Protein AF-A0A3N5VTQ4-F1 (afdb_monomer)

Radius of gyration: 14.5 Å; Cα contacts (8 Å, |Δi|>4): 110; chains: 1; bounding box: 49×20×27 Å

Nearest PDB structures (foldseek):
  2yzi-assembly1_A  TM=9.024E-01  e=3.296E-06  Pyrococcus horikoshii
  3fv6-assembly1_B  TM=9.165E-01  e=2.510E-05  Bacillus subtilis
  2p9m-assembly2_C  TM=8.587E-01  e=1.461E-05  Methanocaldococcus jannaschii DSM 2661
  2p9m-assembly2_D  TM=8.407E-01  e=1.041E-05  Methanocaldococcus jannaschii DSM 2661
  4o9k-assembly1_B  TM=8.672E-01  e=2.189E-04  Methylococcus capsulatus str. Bath

pLDDT: mean 85.18, std 15.91, range [38.47, 97.62]

Secondary structure (DSSP, 8-state):
------------EEETTSBHHHHHHHHHHHT-SEEEEE-TTS-EEEEEEHHHHHHHHHT---TTTSBGGGTSB----PPPTT--

Mean predicted aligned error: 7.34 Å

Foldseek 3Di:
DDPPPDPPPPAAADEQFQFLVVVVVSCVVVVHQKHFYAYPVRDTQFMDGPVLSVVVVVVDDDRRRHGNNVRTDRPDDDDDPPDD

Sequence (84 aa):
MHDSADRPATIVAVNRDDTIQKAAALMLSHNVGCLIVNNEDGDFVGVVSERDVARRVATGCDTARTSVAQIMTDHVISCPPGTP

Structure (mmCIF, N/CA/C/O backbone):
data_AF-A0A3N5VTQ4-F1
#
_entry.id   AF-A0A3N5VTQ4-F1
#
loop_
_atom_site.group_PDB
_atom_site.id
_atom_site.type_symbol
_atom_site.label_atom_id
_atom_site.label_alt_id
_atom_site.label_comp_id
_atom_site.label_asym_id
_atom_site.label_entity_id
_atom_site.label_seq_id
_atom_site.pdbx_PDB_ins_code
_atom_site.Cartn_x
_atom_site.Cartn_y
_atom_site.Cartn_z
_atom_site.occupancy
_atom_site.B_iso_or_equiv
_atom_site.auth_seq_id
_atom_site.auth_comp_id
_atom_site.auth_asym_id
_atom_site.auth_atom_id
_atom_site.pdbx_PDB_model_num
ATOM 1 N N . MET A 1 1 ? 39.114 -1.268 -4.888 1.00 39.09 1 MET A N 1
ATOM 2 C CA . MET A 1 1 ? 37.978 -0.542 -4.279 1.00 39.09 1 MET A CA 1
ATOM 3 C C . MET A 1 1 ? 36.720 -1.228 -4.771 1.00 39.09 1 MET A C 1
ATOM 5 O O . MET A 1 1 ? 36.655 -1.504 -5.957 1.00 39.09 1 MET A O 1
ATOM 9 N N . HIS A 1 2 ? 35.853 -1.639 -3.847 1.00 38.47 2 HIS A N 1
ATOM 10 C CA . HIS A 1 2 ? 34.804 -2.642 -4.045 1.00 38.47 2 HIS A CA 1
ATOM 11 C C . HIS A 1 2 ? 33.805 -2.278 -5.150 1.00 38.47 2 HIS A C 1
ATOM 13 O O . HIS A 1 2 ? 33.037 -1.331 -5.005 1.00 38.47 2 HIS A O 1
ATOM 19 N N . ASP A 1 3 ? 33.795 -3.089 -6.203 1.00 46.38 3 ASP A N 1
ATOM 20 C CA . ASP A 1 3 ? 32.689 -3.208 -7.145 1.00 46.38 3 ASP A CA 1
ATOM 21 C C . ASP A 1 3 ? 31.503 -3.819 -6.374 1.00 46.38 3 ASP A C 1
ATOM 23 O O . ASP A 1 3 ? 31.543 -4.983 -5.979 1.00 46.38 3 ASP A O 1
ATOM 27 N N . SER A 1 4 ? 30.520 -2.991 -6.006 1.00 46.47 4 SER A N 1
ATOM 28 C CA . SER A 1 4 ? 29.297 -3.407 -5.289 1.00 46.47 4 SER A CA 1
ATOM 29 C C . SER A 1 4 ? 28.118 -3.562 -6.252 1.00 46.47 4 SER A C 1
ATOM 31 O O . SER A 1 4 ? 26.973 -3.291 -5.886 1.00 46.47 4 SER A O 1
ATOM 33 N N . ALA A 1 5 ? 28.393 -3.945 -7.497 1.00 60.47 5 ALA A N 1
ATOM 3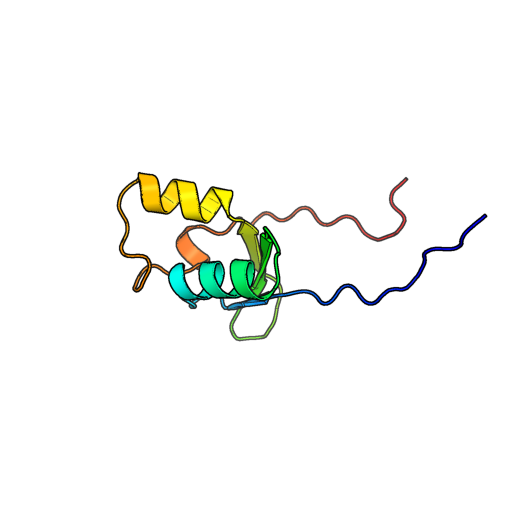4 C CA . ALA A 1 5 ? 27.361 -4.280 -8.456 1.00 60.47 5 ALA A CA 1
ATOM 35 C C . ALA A 1 5 ? 26.830 -5.694 -8.177 1.00 60.47 5 ALA A C 1
ATOM 37 O O . ALA A 1 5 ? 27.589 -6.652 -8.066 1.00 60.47 5 ALA A O 1
ATOM 38 N N . ASP A 1 6 ? 25.505 -5.791 -8.104 1.00 54.19 6 ASP A N 1
ATOM 39 C CA . ASP A 1 6 ? 24.732 -7.030 -8.209 1.00 54.19 6 ASP A CA 1
ATOM 40 C C . ASP A 1 6 ? 24.516 -7.860 -6.932 1.00 54.19 6 ASP A C 1
ATOM 42 O O . ASP A 1 6 ? 24.626 -9.084 -6.911 1.00 54.19 6 ASP A O 1
ATOM 46 N N . ARG A 1 7 ? 24.086 -7.207 -5.844 1.00 51.59 7 ARG A N 1
ATOM 47 C CA . ARG A 1 7 ? 23.188 -7.905 -4.910 1.00 51.59 7 ARG A CA 1
ATOM 48 C C . ARG A 1 7 ? 21.774 -7.776 -5.479 1.00 51.59 7 ARG A C 1
ATOM 50 O O . ARG A 1 7 ? 21.303 -6.638 -5.531 1.00 51.59 7 ARG A O 1
ATOM 57 N N . PRO A 1 8 ? 21.080 -8.865 -5.862 1.00 50.09 8 PRO A N 1
ATOM 58 C CA . PRO A 1 8 ? 19.693 -8.767 -6.294 1.00 50.09 8 PRO A CA 1
ATOM 59 C C . PRO A 1 8 ? 18.890 -8.174 -5.136 1.00 50.09 8 PRO A C 1
ATOM 61 O O . PRO A 1 8 ? 18.666 -8.820 -4.109 1.00 50.09 8 PRO A O 1
ATOM 64 N N . ALA A 1 9 ? 18.527 -6.898 -5.258 1.00 62.47 9 ALA A N 1
ATOM 65 C CA . ALA A 1 9 ? 17.630 -6.258 -4.319 1.00 62.47 9 ALA A CA 1
ATOM 66 C C . ALA A 1 9 ? 16.298 -6.985 -4.476 1.00 62.47 9 ALA A C 1
ATOM 68 O O . ALA A 1 9 ? 15.646 -6.879 -5.511 1.00 62.47 9 ALA A O 1
ATOM 69 N N . THR A 1 10 ? 15.936 -7.803 -3.489 1.00 71.19 10 THR A N 1
ATOM 70 C CA . THR A 1 10 ? 14.629 -8.454 -3.487 1.00 71.19 10 THR A CA 1
ATOM 71 C C . THR A 1 10 ? 13.595 -7.349 -3.344 1.00 71.19 10 THR A C 1
ATOM 73 O O . THR A 1 10 ? 13.455 -6.752 -2.278 1.00 71.19 10 THR A O 1
ATOM 76 N N . ILE 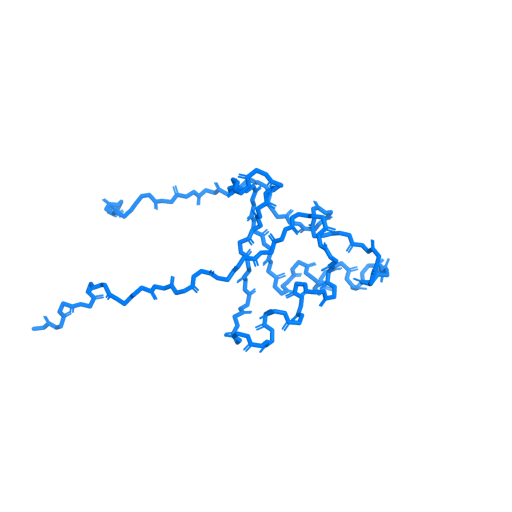A 1 11 ? 12.935 -7.026 -4.451 1.00 79.75 11 ILE A N 1
ATOM 77 C CA . ILE A 1 11 ? 11.881 -6.025 -4.486 1.00 79.75 11 ILE A CA 1
ATOM 78 C C . ILE A 1 11 ? 10.658 -6.647 -3.823 1.00 79.75 11 ILE A C 1
ATOM 80 O O . ILE A 1 11 ? 10.112 -7.637 -4.307 1.00 79.75 11 ILE A O 1
ATOM 84 N N . VAL A 1 12 ? 10.238 -6.069 -2.702 1.00 91.12 12 VAL A N 1
ATOM 85 C CA . VAL A 1 12 ? 9.002 -6.469 -2.033 1.00 91.12 12 VAL A CA 1
ATOM 86 C C . VAL A 1 12 ? 7.864 -5.660 -2.646 1.00 91.12 12 VAL A C 1
ATOM 88 O O . VAL A 1 12 ? 7.904 -4.426 -2.664 1.00 91.12 12 VAL A O 1
ATOM 91 N N . ALA A 1 13 ? 6.868 -6.364 -3.177 1.00 94.00 13 ALA A N 1
ATOM 92 C CA . ALA A 1 13 ? 5.730 -5.771 -3.862 1.00 94.00 13 ALA A CA 1
ATOM 93 C C . ALA A 1 13 ? 4.401 -6.189 -3.222 1.00 94.00 13 ALA A C 1
ATOM 95 O O . ALA A 1 13 ? 4.307 -7.214 -2.546 1.00 94.00 13 ALA A O 1
ATOM 96 N N . VAL A 1 14 ? 3.372 -5.383 -3.456 1.00 96.06 14 VAL A N 1
ATOM 97 C CA . VAL A 1 14 ? 1.994 -5.588 -3.007 1.00 96.06 14 VAL A CA 1
ATOM 98 C C . VAL A 1 14 ? 1.039 -5.299 -4.167 1.00 96.06 14 VAL A C 1
ATOM 100 O O . VAL A 1 14 ? 1.360 -4.500 -5.049 1.00 96.06 14 VAL A O 1
ATOM 103 N N . ASN A 1 15 ? -0.125 -5.945 -4.209 1.00 96.31 15 ASN A N 1
ATOM 104 C CA . ASN A 1 15 ? -1.119 -5.623 -5.230 1.00 96.31 15 ASN A CA 1
ATOM 105 C C . ASN A 1 15 ? -1.876 -4.338 -4.842 1.00 96.31 15 ASN A C 1
ATOM 107 O O . ASN A 1 15 ? -2.116 -4.078 -3.664 1.00 96.31 15 ASN A O 1
ATOM 111 N N . ARG A 1 16 ? -2.271 -3.526 -5.823 1.00 96.12 16 ARG A N 1
ATOM 112 C CA . ARG A 1 16 ? -3.050 -2.297 -5.611 1.00 96.12 16 ARG A CA 1
ATOM 113 C C . ARG A 1 16 ? -4.355 -2.524 -4.832 1.0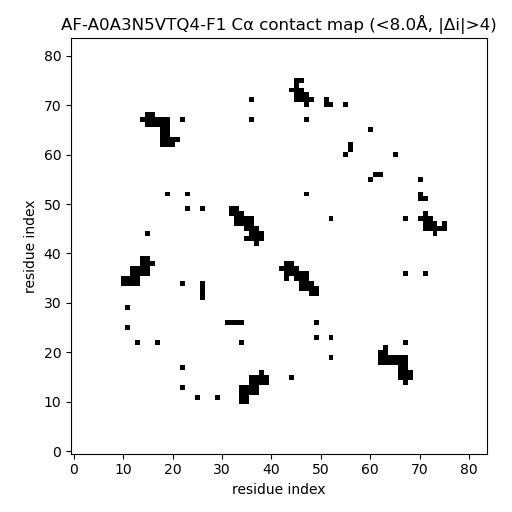0 96.12 16 ARG A C 1
ATOM 115 O O . ARG A 1 16 ? -4.775 -1.634 -4.090 1.00 96.12 16 ARG A O 1
ATOM 122 N N . ASP A 1 17 ? -4.960 -3.701 -4.964 1.00 96.19 17 ASP A N 1
ATOM 123 C CA . ASP A 1 17 ? -6.229 -4.056 -4.321 1.00 96.19 17 ASP A CA 1
ATOM 124 C C . ASP A 1 17 ? -6.048 -4.738 -2.959 1.00 96.19 17 ASP A C 1
ATOM 126 O O . ASP A 1 17 ? -7.017 -4.934 -2.222 1.00 96.19 17 ASP A O 1
ATOM 130 N N . ASP A 1 18 ? -4.803 -5.032 -2.569 1.00 97.06 18 ASP A N 1
ATOM 131 C CA . ASP A 1 18 ? -4.498 -5.484 -1.217 1.00 97.06 18 ASP A CA 1
ATOM 132 C C . ASP A 1 18 ? -4.786 -4.390 -0.187 1.00 97.06 18 ASP A C 1
ATOM 134 O O . ASP A 1 18 ? -4.818 -3.191 -0.471 1.00 97.06 18 ASP A O 1
ATOM 138 N N . THR A 1 19 ? -4.966 -4.816 1.059 1.00 97.62 19 THR A N 1
ATOM 139 C CA . THR A 1 19 ? -5.295 -3.919 2.161 1.00 97.62 19 THR A CA 1
ATOM 140 C C . THR A 1 19 ? -4.062 -3.195 2.689 1.00 97.62 19 THR A C 1
ATOM 142 O O . THR A 1 19 ? -2.940 -3.712 2.657 1.00 97.62 19 THR A O 1
ATOM 145 N N . ILE A 1 20 ? -4.278 -2.016 3.278 1.00 96.56 20 ILE A N 1
ATOM 146 C CA . ILE A 1 20 ? -3.237 -1.288 4.017 1.00 96.56 20 ILE A CA 1
ATOM 147 C C . ILE A 1 20 ? -2.611 -2.180 5.099 1.00 96.56 20 ILE A C 1
ATOM 149 O O . ILE A 1 20 ? -1.396 -2.161 5.287 1.00 96.56 20 ILE A O 1
ATOM 153 N N . GLN A 1 21 ? -3.419 -2.988 5.791 1.00 97.06 21 GLN A N 1
ATOM 154 C CA . GLN A 1 21 ? -2.927 -3.916 6.809 1.00 97.06 21 GLN A CA 1
ATOM 155 C C . GLN A 1 21 ? -1.939 -4.939 6.231 1.00 97.06 21 GLN A C 1
ATOM 157 O O . GLN A 1 21 ? -0.902 -5.193 6.843 1.00 97.06 21 GLN A O 1
ATOM 162 N N . LYS A 1 22 ? -2.230 -5.510 5.055 1.00 96.94 22 LYS A N 1
ATOM 163 C CA . LYS A 1 22 ? -1.326 -6.456 4.387 1.00 96.94 22 LYS A CA 1
ATOM 164 C C . LYS A 1 22 ? -0.026 -5.774 3.959 1.00 96.94 22 LYS A C 1
ATOM 166 O O . LYS A 1 22 ? 1.044 -6.324 4.204 1.00 96.94 22 LYS A O 1
ATOM 171 N N . ALA A 1 23 ? -0.107 -4.569 3.394 1.00 96.38 23 ALA A N 1
ATOM 172 C CA . ALA A 1 23 ? 1.076 -3.784 3.042 1.00 96.38 23 ALA A CA 1
ATOM 173 C C . ALA A 1 23 ? 1.959 -3.495 4.270 1.00 96.38 23 ALA A C 1
ATOM 175 O O . ALA A 1 23 ? 3.159 -3.754 4.241 1.00 96.38 23 ALA A O 1
ATOM 176 N N . ALA A 1 24 ? 1.369 -3.046 5.381 1.00 96.06 24 ALA A N 1
ATOM 177 C CA . ALA A 1 24 ? 2.103 -2.795 6.621 1.00 96.06 24 ALA A CA 1
ATOM 178 C C . ALA A 1 24 ? 2.741 -4.073 7.198 1.00 96.06 24 ALA A C 1
ATOM 180 O O . ALA A 1 24 ? 3.878 -4.046 7.663 1.00 96.06 24 A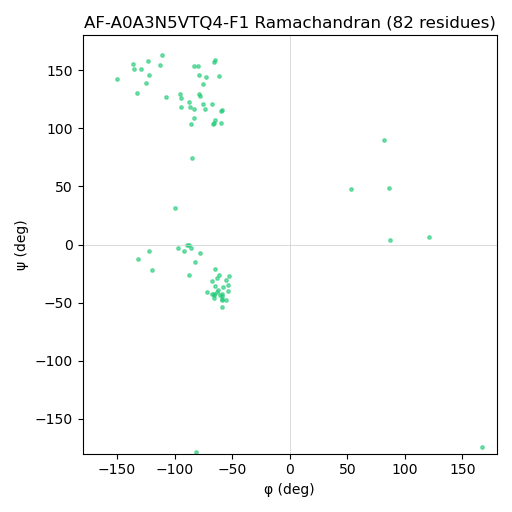LA A O 1
ATOM 181 N N . ALA A 1 25 ? 2.041 -5.211 7.135 1.00 96.69 25 ALA A N 1
ATOM 182 C CA . ALA A 1 25 ? 2.587 -6.493 7.575 1.00 96.69 25 ALA A CA 1
ATOM 183 C C . ALA A 1 25 ? 3.799 -6.929 6.733 1.00 96.69 25 ALA A C 1
ATOM 185 O O . ALA A 1 25 ? 4.783 -7.401 7.299 1.00 96.69 25 ALA A O 1
ATOM 186 N N . LEU A 1 26 ? 3.754 -6.726 5.409 1.00 95.75 26 LEU A N 1
ATOM 187 C CA . LEU A 1 26 ? 4.880 -7.002 4.509 1.00 95.75 26 LEU A CA 1
ATOM 188 C C . LEU A 1 26 ? 6.077 -6.080 4.778 1.00 95.75 26 LEU A C 1
ATOM 190 O O . LEU A 1 26 ? 7.213 -6.547 4.817 1.00 95.75 26 LEU A O 1
ATOM 194 N N . MET A 1 27 ? 5.836 -4.787 5.009 1.00 95.12 27 MET A N 1
ATOM 195 C CA . MET A 1 27 ? 6.888 -3.839 5.403 1.00 95.12 27 MET A CA 1
ATOM 196 C C . MET A 1 27 ? 7.620 -4.318 6.663 1.00 95.12 27 MET A C 1
ATOM 198 O O . MET A 1 27 ? 8.848 -4.406 6.675 1.00 95.12 27 MET A O 1
ATOM 202 N N . LEU A 1 28 ? 6.864 -4.730 7.687 1.00 94.31 28 LEU A N 1
ATOM 203 C CA . LEU A 1 28 ? 7.413 -5.253 8.939 1.00 94.31 28 LEU A CA 1
ATOM 204 C C . LEU A 1 28 ? 8.159 -6.580 8.751 1.00 94.31 28 LEU A C 1
ATOM 206 O O . LEU A 1 28 ? 9.262 -6.734 9.271 1.00 94.31 28 LEU A O 1
ATOM 210 N N . SER A 1 29 ? 7.592 -7.539 8.009 1.00 94.88 29 SER A N 1
ATOM 211 C CA . SER A 1 29 ? 8.202 -8.865 7.836 1.00 94.88 29 SER A CA 1
ATOM 212 C C . SER A 1 29 ? 9.498 -8.820 7.032 1.00 94.88 29 SER A C 1
ATOM 214 O O . SER A 1 29 ? 10.389 -9.637 7.257 1.00 94.88 29 SER A O 1
ATOM 216 N N . HIS A 1 30 ? 9.605 -7.873 6.100 1.00 93.31 30 HIS A N 1
ATOM 217 C CA . HIS A 1 30 ? 10.790 -7.685 5.269 1.00 93.31 30 HIS A CA 1
ATOM 218 C C . HIS A 1 30 ? 11.735 -6.590 5.785 1.00 93.31 30 HIS A C 1
ATOM 220 O O . HIS A 1 30 ? 12.811 -6.416 5.215 1.00 93.31 30 HIS A O 1
ATOM 226 N N . ASN A 1 31 ? 11.371 -5.887 6.866 1.00 92.94 31 ASN A N 1
ATOM 227 C CA . ASN A 1 31 ? 12.110 -4.750 7.419 1.00 92.94 31 ASN A CA 1
ATOM 228 C C . ASN A 1 31 ? 12.402 -3.664 6.359 1.00 92.94 31 ASN A C 1
ATOM 230 O O . ASN A 1 31 ? 13.537 -3.206 6.205 1.00 92.94 31 ASN A O 1
ATOM 234 N N . VAL A 1 32 ? 11.372 -3.289 5.592 1.00 93.75 32 VAL A N 1
ATOM 235 C CA . VAL A 1 32 ? 11.429 -2.277 4.523 1.00 93.75 32 VAL A CA 1
ATOM 236 C C . VAL A 1 32 ? 10.381 -1.192 4.751 1.00 93.75 32 VAL A C 1
ATOM 238 O O . VAL A 1 32 ? 9.241 -1.491 5.079 1.00 93.75 32 VAL A O 1
ATOM 241 N N . GLY A 1 33 ? 10.742 0.071 4.512 1.00 92.50 33 GLY A N 1
ATOM 242 C CA . GLY A 1 33 ? 9.828 1.210 4.702 1.00 92.50 33 GLY A CA 1
ATOM 243 C C . GLY A 1 33 ? 8.971 1.577 3.482 1.00 92.50 33 GLY A C 1
ATOM 244 O O . GLY A 1 33 ? 8.212 2.549 3.519 1.00 92.50 33 GLY A O 1
ATOM 245 N N . CYS A 1 34 ? 9.125 0.855 2.369 1.00 93.69 34 CYS A N 1
ATOM 246 C CA . CYS A 1 34 ? 8.436 1.125 1.110 1.00 93.69 34 CYS A CA 1
ATOM 247 C C . CYS A 1 34 ? 8.211 -0.171 0.331 1.00 93.69 34 CYS A C 1
ATOM 249 O O . CYS A 1 34 ? 9.080 -1.044 0.318 1.00 93.69 34 CYS A O 1
ATOM 251 N N . LEU A 1 35 ? 7.058 -0.265 -0.326 1.00 94.94 35 LEU A N 1
ATOM 252 C CA . LEU A 1 35 ? 6.686 -1.362 -1.206 1.00 94.94 35 LEU A CA 1
ATOM 253 C C . LEU A 1 35 ? 6.369 -0.837 -2.599 1.00 94.94 35 LEU A C 1
ATOM 255 O O . LEU A 1 35 ? 5.789 0.239 -2.776 1.00 94.94 35 LEU A O 1
ATOM 259 N N . ILE A 1 36 ? 6.710 -1.658 -3.580 1.00 94.69 36 ILE A N 1
ATOM 260 C CA . ILE A 1 36 ? 6.256 -1.501 -4.952 1.00 94.69 36 ILE A CA 1
ATOM 261 C C . ILE A 1 36 ? 4.791 -1.947 -5.050 1.00 94.69 36 ILE A C 1
ATOM 263 O O . ILE A 1 36 ? 4.413 -2.957 -4.461 1.00 94.69 36 ILE A O 1
A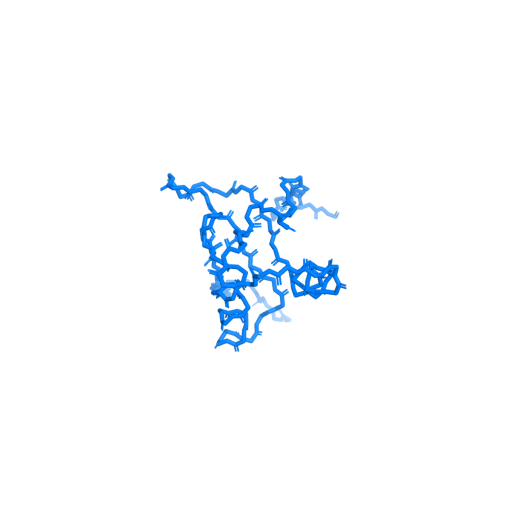TOM 267 N N . VAL A 1 37 ? 3.963 -1.203 -5.780 1.00 95.06 37 VAL A N 1
ATOM 268 C CA . VAL A 1 37 ? 2.561 -1.545 -6.023 1.00 95.06 37 VAL A CA 1
ATOM 269 C C . VAL A 1 37 ? 2.385 -2.005 -7.463 1.00 95.06 37 VAL A C 1
ATOM 271 O O . VAL A 1 37 ? 2.748 -1.278 -8.390 1.00 95.06 37 VAL A O 1
ATOM 274 N N . ASN A 1 38 ? 1.784 -3.182 -7.637 1.00 94.69 38 ASN A N 1
ATOM 275 C CA . ASN A 1 38 ? 1.483 -3.761 -8.944 1.00 94.69 38 ASN A CA 1
ATOM 276 C C . ASN A 1 38 ? -0.032 -3.829 -9.204 1.00 94.69 38 ASN A C 1
ATOM 278 O O . ASN A 1 38 ? -0.827 -3.896 -8.261 1.00 94.69 38 ASN A O 1
ATOM 282 N N . ASN A 1 39 ? -0.440 -3.828 -10.475 1.00 92.50 39 ASN A N 1
ATOM 283 C CA . ASN A 1 39 ? -1.804 -4.198 -10.875 1.00 92.50 39 ASN A CA 1
ATOM 284 C C . ASN A 1 39 ? -1.974 -5.733 -10.948 1.00 92.50 39 ASN A C 1
ATOM 286 O O . ASN A 1 39 ? -1.058 -6.497 -10.638 1.00 92.50 39 ASN A O 1
ATOM 290 N N . GLU A 1 40 ? -3.168 -6.182 -11.338 1.00 89.94 40 GLU A N 1
ATOM 291 C CA . GLU A 1 40 ? -3.485 -7.602 -11.553 1.00 89.94 40 GLU A CA 1
ATOM 292 C C . GLU A 1 40 ? -2.654 -8.237 -12.682 1.00 89.94 40 GLU A C 1
ATOM 294 O O . GLU A 1 40 ? -2.331 -9.421 -12.602 1.00 89.94 40 GLU A O 1
ATOM 299 N N . ASP A 1 41 ? -2.246 -7.443 -13.676 1.00 89.69 41 ASP A N 1
ATOM 300 C CA . ASP A 1 41 ? -1.411 -7.874 -14.805 1.00 89.69 41 ASP A CA 1
ATOM 301 C C . ASP A 1 41 ? 0.082 -8.014 -14.437 1.00 89.69 41 ASP A C 1
ATOM 303 O O . ASP A 1 41 ? 0.878 -8.539 -15.216 1.00 89.69 41 ASP A O 1
ATOM 307 N N . GLY A 1 42 ? 0.470 -7.590 -13.228 1.00 85.75 42 GLY A N 1
ATOM 308 C CA . GLY A 1 42 ? 1.849 -7.620 -12.736 1.00 85.75 42 GLY A CA 1
ATOM 309 C C . GLY A 1 42 ? 2.686 -6.392 -13.106 1.00 85.75 42 GLY A C 1
ATOM 310 O O . GLY A 1 42 ? 3.865 -6.340 -12.751 1.00 85.75 42 GLY A O 1
ATOM 311 N N . ASP A 1 43 ? 2.092 -5.394 -13.757 1.00 89.62 43 ASP A N 1
ATOM 312 C CA . ASP A 1 43 ? 2.743 -4.130 -14.078 1.00 89.62 43 ASP A CA 1
ATOM 313 C C . ASP A 1 43 ? 2.915 -3.260 -12.838 1.00 89.62 43 ASP A C 1
ATOM 315 O O . ASP A 1 43 ? 2.041 -3.170 -11.971 1.00 89.62 43 ASP A O 1
ATOM 319 N N . PHE A 1 44 ? 4.031 -2.540 -12.812 1.00 90.06 44 PHE A N 1
ATOM 320 C CA . PHE A 1 44 ? 4.307 -1.511 -11.827 1.00 90.06 44 PHE A CA 1
ATOM 321 C C . PHE A 1 44 ? 3.365 -0.314 -11.997 1.00 90.06 44 PHE A C 1
ATOM 323 O O . PHE A 1 44 ? 3.377 0.345 -13.036 1.00 90.06 44 PHE A O 1
ATOM 330 N N . VAL A 1 45 ? 2.592 0.008 -10.959 1.00 91.94 45 VAL A N 1
ATOM 331 C CA . VAL A 1 45 ? 1.616 1.113 -10.993 1.00 91.94 45 VAL A CA 1
ATOM 332 C C . VAL A 1 45 ? 1.834 2.175 -9.923 1.00 91.94 45 VAL A C 1
ATOM 334 O O . VAL A 1 45 ? 1.136 3.187 -9.926 1.0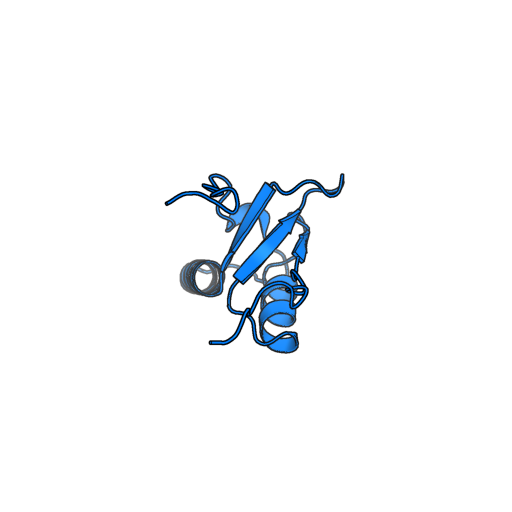0 91.94 45 VAL A O 1
ATOM 337 N N . GLY A 1 46 ? 2.773 1.972 -9.000 1.00 92.88 46 GLY A N 1
ATOM 338 C CA . GLY A 1 46 ? 3.049 2.965 -7.972 1.00 92.88 46 GLY A CA 1
ATOM 339 C C . GLY A 1 46 ? 3.920 2.465 -6.832 1.00 92.88 46 GLY A C 1
ATOM 340 O O . GLY A 1 46 ? 4.414 1.340 -6.831 1.00 92.88 46 GLY A O 1
ATOM 341 N N . VAL A 1 47 ? 4.080 3.310 -5.820 1.00 94.81 47 VAL A N 1
ATOM 342 C CA . VAL A 1 47 ? 4.765 2.970 -4.567 1.00 94.81 47 VAL A CA 1
ATOM 343 C C . VAL A 1 47 ? 3.914 3.345 -3.366 1.00 94.81 47 VAL A C 1
ATOM 345 O O . VAL A 1 47 ? 3.136 4.299 -3.411 1.00 94.81 47 VAL A O 1
ATOM 348 N N . VAL A 1 48 ? 4.085 2.617 -2.268 1.00 95.88 48 VAL A N 1
ATOM 349 C CA . VAL A 1 48 ? 3.471 2.946 -0.981 1.00 95.88 48 VAL A CA 1
ATOM 350 C C . VAL A 1 48 ? 4.518 2.867 0.119 1.00 95.88 48 VAL A C 1
ATOM 352 O O . VAL A 1 48 ? 5.252 1.886 0.220 1.00 95.88 48 VAL A O 1
ATOM 355 N N . SER A 1 49 ? 4.596 3.904 0.950 1.00 95.25 49 SER A N 1
ATOM 356 C CA . SER A 1 49 ? 5.534 3.977 2.071 1.00 95.25 49 SER A CA 1
ATOM 357 C C . SER A 1 49 ? 4.830 3.910 3.424 1.00 95.25 49 SER A C 1
ATOM 359 O O . SER A 1 49 ? 3.635 4.191 3.542 1.00 95.25 49 SER A O 1
ATOM 361 N N . GLU A 1 50 ? 5.590 3.618 4.480 1.00 95.19 50 GLU A N 1
ATOM 362 C CA . GLU A 1 50 ? 5.106 3.688 5.867 1.00 95.19 50 GLU A CA 1
ATOM 363 C C . GLU A 1 50 ? 4.485 5.053 6.196 1.00 95.19 50 GLU A C 1
ATOM 365 O O . GLU A 1 50 ? 3.493 5.140 6.918 1.00 95.19 50 GLU A O 1
ATOM 370 N N . ARG A 1 51 ? 5.028 6.137 5.627 1.00 94.00 51 ARG A N 1
ATOM 371 C CA . ARG A 1 51 ? 4.508 7.500 5.809 1.00 94.00 51 ARG A CA 1
ATOM 372 C C . ARG A 1 51 ? 3.112 7.666 5.208 1.00 94.00 51 ARG A C 1
ATOM 374 O O . ARG A 1 51 ? 2.302 8.404 5.771 1.00 94.00 51 ARG A O 1
ATOM 381 N N . ASP A 1 52 ? 2.826 7.004 4.091 1.00 94.50 52 ASP A N 1
ATOM 382 C CA . ASP A 1 52 ? 1.510 7.059 3.446 1.00 94.50 52 ASP A CA 1
ATOM 383 C C . ASP A 1 52 ? 0.483 6.273 4.270 1.00 94.50 52 ASP A C 1
ATOM 385 O O . ASP A 1 52 ? -0.616 6.769 4.533 1.00 94.50 52 ASP A O 1
ATOM 389 N N . VAL A 1 53 ? 0.889 5.108 4.792 1.00 94.69 53 VAL A N 1
ATOM 390 C CA . VAL A 1 53 ? 0.103 4.316 5.751 1.00 94.69 53 VAL A CA 1
ATOM 391 C C . VAL A 1 53 ? -0.201 5.131 7.010 1.00 94.69 53 VAL A C 1
ATOM 393 O O . VAL A 1 53 ? -1.367 5.299 7.369 1.00 94.69 53 VAL A O 1
ATOM 396 N N . ALA A 1 54 ? 0.824 5.691 7.657 1.00 94.31 54 ALA A N 1
ATOM 397 C CA . ALA A 1 54 ? 0.683 6.471 8.885 1.00 94.31 54 ALA A CA 1
ATOM 398 C C . ALA A 1 54 ? -0.230 7.689 8.687 1.00 94.31 54 ALA A C 1
ATOM 400 O O . ALA A 1 54 ? -1.110 7.946 9.510 1.00 94.31 54 ALA A O 1
ATOM 401 N N . ARG A 1 55 ? -0.075 8.404 7.564 1.00 93.69 55 ARG A N 1
ATOM 402 C CA . ARG A 1 55 ? -0.950 9.523 7.194 1.00 93.69 55 ARG A CA 1
ATOM 403 C C . ARG A 1 55 ? -2.401 9.072 7.081 1.00 93.69 55 ARG A C 1
ATOM 405 O O . ARG A 1 55 ? -3.277 9.737 7.626 1.00 93.69 55 ARG A O 1
ATOM 412 N N . ARG A 1 56 ? -2.667 7.957 6.394 1.00 93.69 56 ARG A N 1
ATOM 413 C CA . ARG A 1 56 ? -4.043 7.490 6.201 1.00 93.69 56 ARG A CA 1
ATOM 414 C C . ARG A 1 56 ? -4.688 7.034 7.503 1.00 93.69 56 ARG A C 1
ATOM 416 O O . ARG A 1 56 ? -5.834 7.398 7.767 1.00 93.69 56 ARG A O 1
ATOM 423 N N . VAL A 1 57 ? -3.948 6.305 8.336 1.00 94.00 57 VAL A N 1
ATOM 424 C CA . VAL A 1 57 ? -4.401 5.897 9.673 1.00 94.00 57 VAL A CA 1
ATOM 425 C C . VAL A 1 57 ? -4.734 7.118 10.530 1.00 94.00 57 VAL A C 1
ATOM 427 O O . VAL A 1 57 ? -5.805 7.158 11.132 1.00 94.00 57 VAL A O 1
ATOM 430 N N . ALA A 1 58 ? -3.882 8.147 10.519 1.00 94.00 58 ALA A N 1
ATOM 431 C CA . ALA A 1 58 ? -4.111 9.383 11.267 1.00 94.00 58 ALA A CA 1
ATOM 432 C C . ALA A 1 58 ? -5.382 10.139 10.833 1.00 94.00 58 ALA A C 1
ATOM 434 O O . ALA A 1 58 ? -5.974 10.851 11.638 1.00 94.00 58 ALA A O 1
ATOM 435 N N . THR A 1 59 ? -5.826 9.971 9.582 1.00 92.31 59 THR A N 1
ATOM 436 C CA . THR A 1 59 ? -7.067 10.580 9.064 1.00 92.31 59 THR A CA 1
ATOM 437 C C . THR A 1 59 ? -8.331 9.751 9.310 1.00 92.31 59 THR A C 1
ATOM 439 O O . THR A 1 59 ? -9.415 10.184 8.932 1.00 92.31 59 THR A O 1
ATOM 442 N N . GLY A 1 60 ? -8.214 8.583 9.951 1.00 89.00 60 GLY A N 1
ATOM 443 C CA . GLY A 1 60 ? -9.342 7.700 10.248 1.00 89.00 60 GLY A CA 1
ATOM 444 C C . GLY A 1 60 ? -9.734 6.832 9.054 1.00 89.00 60 GLY A C 1
ATOM 445 O O . GLY A 1 60 ? -10.589 7.196 8.250 1.00 89.00 60 GLY A O 1
ATOM 446 N N . CYS A 1 61 ? -9.126 5.650 8.950 1.00 91.00 61 CYS A N 1
ATOM 447 C CA . CYS A 1 61 ? -9.498 4.629 7.970 1.00 91.00 61 CYS A CA 1
ATOM 448 C C . CYS A 1 61 ? -9.534 3.241 8.614 1.00 91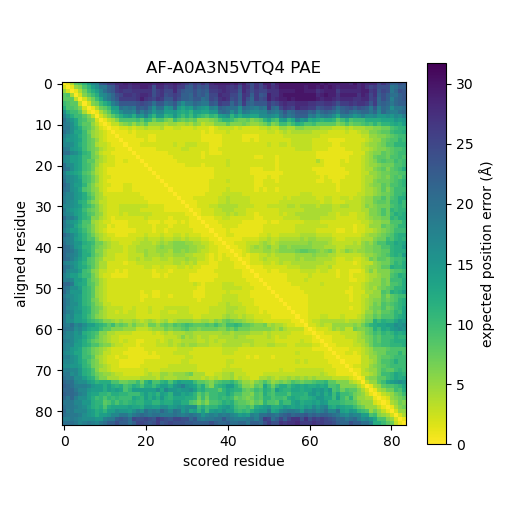.00 61 CYS A C 1
ATOM 450 O O . CYS A 1 61 ? -8.846 2.988 9.603 1.00 91.00 61 CYS A O 1
ATOM 452 N N . ASP A 1 62 ? -10.309 2.336 8.023 1.00 93.88 62 ASP A N 1
ATOM 453 C CA . ASP A 1 62 ? -10.257 0.915 8.356 1.00 93.88 62 ASP A CA 1
ATOM 454 C C . ASP A 1 62 ? -9.146 0.254 7.528 1.00 93.88 62 ASP A C 1
ATOM 456 O O . ASP A 1 62 ? -9.300 0.028 6.324 1.00 93.88 62 ASP A O 1
ATOM 460 N N . THR A 1 63 ? -8.006 -0.035 8.156 1.00 91.94 63 THR A N 1
ATOM 461 C CA . THR A 1 63 ? -6.825 -0.598 7.480 1.00 91.94 63 THR A CA 1
ATOM 462 C C . THR A 1 63 ? -7.053 -2.003 6.927 1.00 91.94 63 THR A C 1
ATOM 464 O O . THR A 1 63 ? -6.338 -2.402 6.006 1.00 91.94 63 THR A O 1
ATOM 467 N N . ALA A 1 64 ? -8.048 -2.735 7.437 1.00 93.94 64 ALA A N 1
ATOM 468 C CA . ALA A 1 64 ? -8.397 -4.075 6.977 1.00 93.94 64 ALA A CA 1
ATOM 469 C C . ALA A 1 64 ? -9.281 -4.058 5.720 1.00 93.94 64 ALA A C 1
ATOM 471 O O . ALA A 1 64 ? -9.423 -5.082 5.057 1.00 93.94 64 ALA A O 1
ATOM 472 N N . ARG A 1 65 ? -9.881 -2.909 5.379 1.00 93.44 65 ARG A N 1
ATOM 473 C CA . ARG A 1 65 ? -10.783 -2.759 4.221 1.00 93.44 65 ARG A CA 1
ATOM 474 C C . ARG A 1 65 ? -10.307 -1.749 3.187 1.00 93.44 65 ARG A C 1
ATOM 476 O O . ARG A 1 65 ? -10.754 -1.786 2.045 1.00 93.44 65 ARG A O 1
ATOM 483 N N . THR A 1 66 ? -9.447 -0.823 3.588 1.00 94.50 66 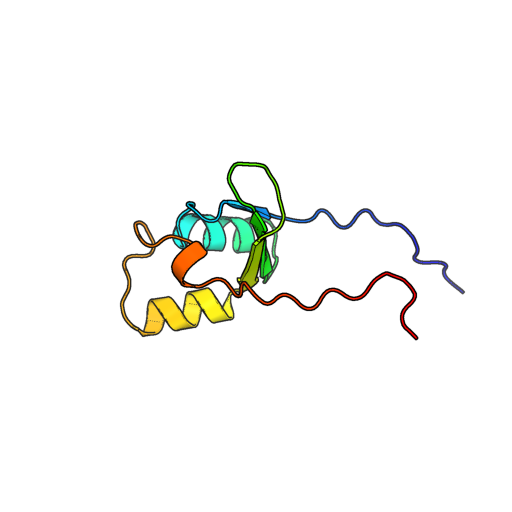THR A N 1
ATOM 484 C CA . THR A 1 66 ? -8.909 0.214 2.707 1.00 94.50 66 THR A CA 1
ATOM 485 C C . THR A 1 66 ? -7.818 -0.390 1.834 1.00 94.50 66 THR A C 1
ATOM 487 O O . THR A 1 66 ? -6.889 -1.004 2.366 1.00 94.50 66 THR A O 1
ATOM 490 N N . SER A 1 67 ? -7.918 -0.208 0.517 1.00 96.62 67 SER A N 1
ATOM 491 C CA . SER A 1 67 ? -6.927 -0.726 -0.424 1.00 96.62 67 SER A CA 1
ATOM 492 C C . SER A 1 67 ? -5.710 0.190 -0.560 1.00 96.62 67 SER A C 1
ATOM 494 O O . SER A 1 67 ? -5.795 1.410 -0.374 1.00 96.62 67 SER A O 1
ATOM 496 N N . VAL A 1 68 ? -4.571 -0.403 -0.916 1.00 96.12 68 VAL A N 1
ATOM 497 C CA . VAL A 1 68 ? -3.304 0.298 -1.165 1.00 96.12 68 VAL A CA 1
ATOM 498 C C . VAL A 1 68 ? -3.454 1.344 -2.270 1.00 96.12 68 VAL A C 1
ATOM 500 O O . VAL A 1 68 ? -2.914 2.443 -2.144 1.00 96.12 68 VAL A O 1
ATOM 503 N N . ALA A 1 69 ? -4.259 1.063 -3.299 1.00 94.62 69 ALA A N 1
ATOM 504 C CA . ALA A 1 69 ? -4.538 1.985 -4.398 1.00 94.62 69 ALA A CA 1
ATOM 505 C C . ALA A 1 69 ? -5.026 3.367 -3.933 1.00 94.62 69 ALA A C 1
ATOM 507 O O . ALA A 1 69 ? -4.823 4.355 -4.629 1.00 94.62 69 ALA A O 1
ATOM 508 N N . GLN A 1 70 ? -5.665 3.454 -2.761 1.00 93.12 70 GLN A N 1
ATOM 509 C CA . GLN A 1 70 ? -6.190 4.715 -2.241 1.00 93.12 70 GLN A CA 1
ATOM 510 C C . GLN A 1 70 ? -5.172 5.555 -1.454 1.00 93.12 70 GLN A C 1
ATOM 512 O O . GLN A 1 70 ? -5.541 6.615 -0.937 1.00 93.12 70 GLN A O 1
ATOM 517 N N . ILE A 1 71 ? -3.951 5.053 -1.256 1.00 93.19 71 ILE A N 1
ATOM 518 C CA . ILE A 1 71 ? -2.876 5.746 -0.525 1.00 93.19 71 ILE A CA 1
ATOM 519 C C . ILE A 1 71 ? -1.536 5.742 -1.260 1.00 93.19 71 ILE A C 1
ATOM 521 O O . ILE A 1 71 ? -0.623 6.448 -0.839 1.00 93.19 71 ILE A O 1
ATOM 525 N N . MET A 1 72 ? -1.400 4.936 -2.313 1.00 91.00 72 MET A N 1
ATOM 526 C CA . MET A 1 72 ? -0.179 4.864 -3.104 1.00 91.00 72 MET A CA 1
ATOM 527 C C . MET A 1 72 ? 0.088 6.175 -3.850 1.00 91.00 72 MET A C 1
ATOM 529 O O . MET A 1 72 ? -0.825 6.944 -4.145 1.00 91.00 72 MET A O 1
ATOM 533 N N . THR A 1 73 ? 1.353 6.391 -4.196 1.00 88.44 73 THR A N 1
ATOM 534 C CA . THR A 1 73 ? 1.758 7.398 -5.180 1.00 88.44 73 THR A CA 1
ATOM 535 C C . THR A 1 73 ? 1.887 6.716 -6.541 1.00 88.44 73 THR A C 1
ATOM 537 O O . THR A 1 73 ? 2.698 5.804 -6.696 1.00 88.44 73 THR A O 1
ATOM 540 N N . ASP A 1 74 ? 1.084 7.149 -7.507 1.00 78.75 74 ASP A N 1
ATOM 541 C CA . ASP A 1 74 ? 0.999 6.645 -8.887 1.00 78.75 74 ASP A CA 1
ATOM 542 C C . ASP A 1 74 ? 1.995 7.330 -9.845 1.00 78.75 74 ASP A C 1
ATOM 544 O O . ASP A 1 74 ? 2.467 6.731 -10.810 1.00 78.75 74 ASP A O 1
ATOM 548 N N . HIS A 1 75 ? 2.395 8.567 -9.547 1.00 69.06 75 HIS A N 1
ATOM 549 C CA . HIS A 1 75 ? 3.412 9.310 -10.295 1.00 69.06 75 HIS A CA 1
ATOM 550 C C . HIS A 1 75 ? 4.834 8.987 -9.826 1.00 69.06 75 HIS A C 1
ATOM 552 O O . HIS A 1 75 ? 5.490 9.780 -9.144 1.00 69.06 75 HIS A O 1
ATOM 558 N N . VAL A 1 76 ? 5.327 7.808 -10.194 1.00 66.81 76 VAL A N 1
ATOM 559 C CA . VAL A 1 76 ? 6.695 7.399 -9.867 1.00 66.81 76 VAL A CA 1
ATOM 560 C C . VAL A 1 76 ? 7.656 7.910 -10.934 1.00 66.81 76 VAL A C 1
ATOM 562 O O . VAL A 1 76 ? 7.585 7.526 -12.098 1.00 66.81 76 VAL A O 1
ATOM 565 N N . ILE A 1 77 ? 8.592 8.764 -10.526 1.00 72.62 77 ILE A N 1
ATOM 566 C CA . ILE A 1 77 ? 9.733 9.144 -11.360 1.00 72.62 77 ILE A CA 1
ATOM 567 C C . ILE A 1 77 ? 10.796 8.057 -11.189 1.00 72.62 77 ILE A C 1
ATOM 569 O O . ILE A 1 77 ? 11.396 7.936 -10.121 1.00 72.62 77 ILE A O 1
ATOM 573 N N . SER A 1 78 ? 11.015 7.248 -12.225 1.00 69.12 78 SER A N 1
ATOM 574 C CA . SER A 1 78 ? 12.074 6.236 -12.243 1.00 69.12 78 SER A CA 1
ATOM 575 C C . SER A 1 78 ? 13.325 6.775 -12.934 1.00 69.12 78 SER A C 1
ATOM 577 O O . SER A 1 78 ? 13.241 7.244 -14.070 1.00 69.12 78 SER A O 1
ATOM 579 N N . CYS A 1 79 ? 14.489 6.643 -12.301 1.00 71.88 79 CYS A N 1
ATOM 580 C CA . CYS A 1 79 ? 15.770 6.883 -12.962 1.00 71.88 79 CYS A CA 1
ATOM 581 C C . CYS A 1 79 ? 16.329 5.556 -13.492 1.00 71.88 79 CYS A C 1
ATOM 583 O O . CYS A 1 79 ? 16.478 4.613 -12.708 1.00 71.88 79 CYS A O 1
ATOM 585 N N . PRO A 1 80 ? 16.678 5.460 -14.785 1.00 70.25 80 PRO A N 1
ATOM 586 C CA . PRO A 1 80 ? 17.439 4.331 -15.293 1.00 70.25 80 PRO A CA 1
ATOM 587 C C . PRO A 1 80 ? 18.809 4.250 -14.600 1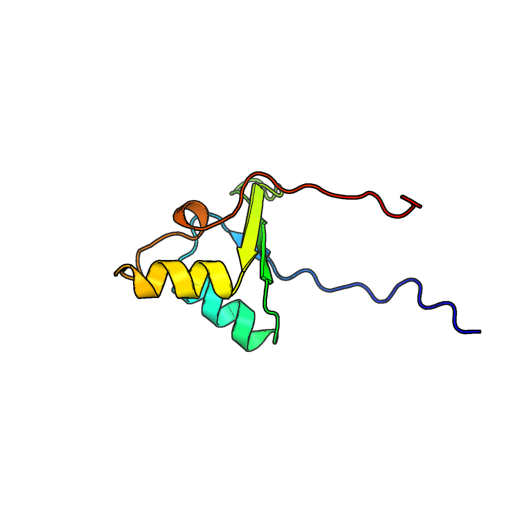.00 70.25 80 PRO A C 1
ATOM 589 O O . PRO A 1 80 ? 19.413 5.296 -14.316 1.00 70.25 80 PRO A O 1
ATOM 592 N N . PRO A 1 81 ? 19.339 3.039 -14.356 1.00 58.53 81 PRO A N 1
ATOM 593 C CA . PRO A 1 81 ? 20.706 2.878 -13.876 1.00 58.53 81 PRO A CA 1
ATOM 594 C C . PRO A 1 81 ? 21.672 3.482 -14.910 1.00 58.53 81 PRO A C 1
ATOM 596 O O . PRO A 1 81 ? 21.731 3.019 -16.046 1.00 58.53 81 PRO A O 1
ATOM 599 N N . GLY A 1 82 ? 22.387 4.549 -14.533 1.00 68.12 82 GLY A N 1
ATOM 600 C CA . GLY A 1 82 ? 23.291 5.296 -15.424 1.00 68.12 82 GLY A CA 1
ATOM 601 C C . GLY A 1 82 ? 22.967 6.783 -15.618 1.00 68.12 82 GLY A C 1
ATOM 602 O O . GLY A 1 82 ? 23.612 7.432 -16.436 1.00 68.12 82 GLY A O 1
ATOM 603 N N . THR A 1 83 ? 21.999 7.337 -14.883 1.00 52.88 83 THR A N 1
ATOM 604 C CA . THR A 1 83 ? 21.796 8.797 -14.847 1.00 52.88 83 THR A CA 1
ATOM 605 C C . THR A 1 83 ? 22.890 9.435 -13.964 1.00 52.88 83 THR A C 1
ATOM 607 O O . THR A 1 83 ? 23.001 9.009 -12.811 1.00 52.88 83 THR A O 1
ATOM 610 N N . PRO A 1 84 ? 23.728 10.357 -14.487 1.00 57.66 84 PRO A N 1
ATOM 611 C CA . PRO A 1 84 ? 24.848 10.969 -13.759 1.00 57.66 84 PRO A CA 1
ATOM 612 C C . PRO A 1 84 ? 24.420 11.961 -12.671 1.00 57.66 84 PRO A C 1
ATOM 614 O O . PRO A 1 84 ? 23.276 12.468 -12.735 1.00 57.66 84 PRO A O 1
#

Solvent-accessible surface area (backbone atoms only — not comparable to full-atom values): 5150 Å² total; per-residue (Å²): 132,84,82,80,78,82,73,82,75,81,80,57,69,43,50,33,79,37,28,41,46,56,53,53,50,51,27,63,77,68,75,40,67,60,33,42,24,20,48,96,88,66,47,82,54,28,38,41,38,57,68,41,53,50,52,46,52,76,70,70,60,58,43,83,75,38,36,34,64,82,54,40,46,60,85,68,87,80,79,66,95,84,72,130